Protein AF-A0A8J3R5C8-F1 (afdb_monomer_lite)

Sequence (162 aa):
MQYHFRDKSGLIQALYDLRLLPLNAERHRMLAELDHPGMADLAGAYVLPLARSVIASNGRSCYARFLDRYLGRGRDFESFDDRHGSGSREVVRQMSALMSGLNPEVREERLRMMQVLTIRTLADLEHRLETGQADPDAAELTVAALVEAVGVLLGAPTAVAV

Radius of gyration: 16.51 Å; chains: 1; bounding box: 37×36×61 Å

Structure (mmCIF, N/CA/C/O backbone):
data_AF-A0A8J3R5C8-F1
#
_entry.id   AF-A0A8J3R5C8-F1
#
loop_
_atom_site.group_PDB
_atom_site.id
_atom_site.type_symbol
_atom_site.label_atom_id
_atom_site.label_alt_id
_atom_site.label_comp_id
_atom_site.label_asym_id
_atom_site.label_entity_id
_atom_site.label_seq_id
_atom_site.pdbx_PDB_ins_code
_atom_site.Cartn_x
_atom_site.Cartn_y
_atom_site.Cartn_z
_atom_site.occupancy
_atom_site.B_iso_or_equiv
_atom_site.auth_seq_id
_atom_site.auth_comp_id
_atom_site.auth_asym_id
_atom_site.auth_atom_id
_atom_site.pdbx_PDB_model_num
ATOM 1 N N . MET A 1 1 ? 1.185 18.082 35.337 1.00 45.16 1 MET A N 1
ATOM 2 C CA . MET A 1 1 ? 0.609 17.597 34.062 1.00 45.16 1 MET A CA 1
ATOM 3 C C . MET A 1 1 ? 1.176 18.446 32.929 1.00 45.16 1 MET A C 1
ATOM 5 O O . MET A 1 1 ? 0.527 19.377 32.473 1.00 45.16 1 MET A O 1
ATOM 9 N N . GLN A 1 2 ? 2.440 18.224 32.568 1.00 43.62 2 GLN A N 1
ATOM 10 C CA . GLN A 1 2 ? 3.156 19.059 31.602 1.00 43.62 2 GLN A CA 1
ATOM 11 C C . GLN A 1 2 ? 3.124 18.363 30.236 1.00 43.62 2 GLN A C 1
ATOM 13 O O . GLN A 1 2 ? 3.621 17.253 30.093 1.00 43.62 2 GLN A O 1
ATOM 18 N N . TYR A 1 3 ? 2.451 19.021 29.291 1.00 47.62 3 TYR A N 1
ATOM 19 C CA . TYR A 1 3 ? 2.389 18.794 27.843 1.00 47.62 3 TYR A CA 1
ATOM 20 C C . TYR A 1 3 ? 3.545 17.946 27.265 1.00 47.62 3 TYR A C 1
ATOM 22 O O . TYR A 1 3 ? 4.661 18.439 27.125 1.00 47.62 3 TYR A O 1
ATOM 30 N N . HIS A 1 4 ? 3.269 16.704 26.846 1.00 52.53 4 HIS A N 1
ATOM 31 C CA . HIS A 1 4 ? 4.246 15.857 26.136 1.00 52.53 4 HIS A CA 1
ATOM 32 C C . HIS A 1 4 ? 4.434 16.223 24.650 1.00 52.53 4 HIS A C 1
ATOM 34 O O . HIS A 1 4 ? 5.303 15.665 23.989 1.00 52.53 4 HIS A O 1
ATOM 40 N N . PHE A 1 5 ? 3.673 17.185 24.122 1.00 53.84 5 PHE A N 1
ATOM 41 C CA . PHE A 1 5 ? 3.772 17.636 22.732 1.00 53.84 5 PHE A CA 1
ATOM 42 C C . PHE A 1 5 ? 3.976 19.149 22.728 1.00 53.84 5 PHE A C 1
ATOM 44 O O . PHE A 1 5 ? 3.026 19.915 22.868 1.00 53.84 5 PHE A O 1
ATOM 51 N N . ARG A 1 6 ? 5.237 19.587 22.666 1.00 51.84 6 ARG A N 1
ATOM 52 C CA . ARG A 1 6 ? 5.603 21.012 22.747 1.00 51.84 6 ARG A CA 1
ATOM 53 C C . ARG A 1 6 ? 5.165 21.810 21.503 1.00 51.84 6 ARG A C 1
ATOM 55 O O . ARG A 1 6 ? 5.083 23.029 21.590 1.00 51.84 6 ARG A O 1
ATOM 62 N N . ASP A 1 7 ? 4.830 21.133 20.397 1.00 66.62 7 ASP A N 1
ATOM 63 C CA . ASP A 1 7 ? 4.318 21.702 19.143 1.00 66.62 7 ASP A CA 1
ATOM 64 C C . ASP A 1 7 ? 3.641 20.633 18.238 1.00 66.62 7 ASP A C 1
ATOM 66 O O . ASP A 1 7 ? 3.660 19.431 18.522 1.00 66.62 7 ASP A O 1
ATOM 70 N N . LYS A 1 8 ? 3.009 21.074 17.134 1.00 69.75 8 LYS A N 1
ATOM 71 C CA . LYS A 1 8 ? 2.363 20.213 16.115 1.00 69.75 8 LYS A CA 1
ATOM 72 C C . LYS A 1 8 ? 3.342 19.204 15.496 1.00 69.75 8 LYS A C 1
ATOM 74 O O . LYS A 1 8 ? 2.925 18.106 15.132 1.00 69.75 8 LYS A O 1
ATOM 79 N N . SER A 1 9 ? 4.617 19.567 15.389 1.00 70.69 9 SER A N 1
ATOM 80 C CA . SER A 1 9 ? 5.664 18.730 14.804 1.00 70.69 9 SER A CA 1
ATOM 81 C C . SER A 1 9 ? 5.983 17.530 15.696 1.00 70.69 9 SER A C 1
ATOM 83 O O . SER A 1 9 ? 6.042 16.408 15.203 1.00 70.69 9 SER A O 1
ATOM 85 N N . GLY A 1 10 ? 6.068 17.721 17.016 1.00 69.44 10 GLY A N 1
ATOM 86 C CA . GLY A 1 10 ? 6.270 16.637 17.980 1.00 69.44 10 GLY A CA 1
ATOM 87 C C . GLY A 1 10 ? 5.117 15.628 18.015 1.00 69.44 10 GLY A C 1
ATOM 88 O O . GLY A 1 10 ? 5.350 14.432 18.175 1.00 69.44 10 GLY A O 1
ATOM 89 N N . LEU A 1 11 ? 3.875 16.080 17.805 1.00 75.44 11 LEU A N 1
ATOM 90 C CA . LEU A 1 11 ? 2.720 15.181 17.688 1.00 75.44 11 LEU A CA 1
ATOM 91 C C . LEU A 1 11 ? 2.764 14.352 16.396 1.00 75.44 11 LEU A C 1
ATOM 93 O O . LEU A 1 11 ? 2.486 13.155 16.425 1.00 75.44 11 LEU A O 1
ATOM 97 N N . ILE A 1 12 ? 3.118 14.977 15.269 1.00 76.06 12 ILE A N 1
ATOM 98 C CA . ILE A 1 12 ? 3.281 14.282 13.984 1.00 76.06 12 ILE A CA 1
ATOM 99 C C . ILE A 1 12 ? 4.403 13.242 14.089 1.00 76.06 12 ILE A C 1
ATOM 101 O O . ILE A 1 12 ? 4.219 12.104 13.663 1.00 76.06 12 ILE A O 1
ATOM 105 N N . GLN A 1 13 ? 5.519 13.598 14.727 1.00 72.38 13 GLN A N 1
ATOM 106 C CA . GLN A 1 13 ? 6.643 12.692 14.928 1.00 72.38 13 GLN A CA 1
ATOM 107 C C . GLN A 1 13 ? 6.259 11.476 15.780 1.00 72.38 13 GLN A C 1
ATOM 109 O O . GLN A 1 13 ? 6.493 10.343 15.369 1.00 72.38 13 GLN A O 1
ATOM 114 N N . ALA A 1 14 ? 5.585 11.690 16.914 1.00 79.56 14 ALA A N 1
ATOM 115 C CA . ALA A 1 14 ? 5.111 10.595 17.759 1.00 79.56 14 ALA A CA 1
ATOM 116 C C . ALA A 1 14 ? 4.087 9.698 17.039 1.00 79.56 14 ALA A C 1
ATOM 118 O O . ALA A 1 14 ? 4.060 8.484 17.242 1.00 79.56 14 ALA A O 1
ATOM 119 N N . LEU A 1 15 ? 3.250 10.277 16.170 1.00 80.00 15 LEU A N 1
ATOM 120 C CA . LEU A 1 15 ? 2.326 9.510 15.338 1.00 80.00 15 LEU A CA 1
ATOM 121 C C . LEU A 1 15 ? 3.077 8.650 14.310 1.00 80.00 15 LEU A C 1
ATOM 123 O O . LEU A 1 15 ? 2.684 7.507 14.072 1.00 80.00 15 LEU A O 1
ATOM 127 N N . TYR A 1 16 ? 4.161 9.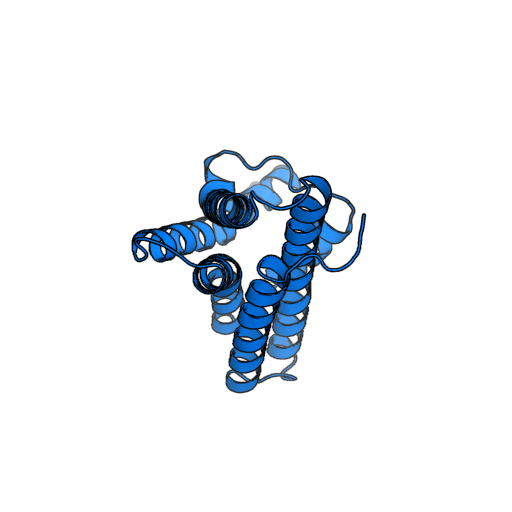167 13.726 1.00 76.50 16 TYR A N 1
ATOM 128 C CA . TYR A 1 16 ? 5.032 8.389 12.846 1.00 76.50 16 TYR A CA 1
ATOM 129 C C . TYR A 1 16 ? 5.753 7.269 13.592 1.00 76.50 16 TYR A C 1
ATOM 131 O O . TYR A 1 16 ? 5.772 6.150 13.090 1.00 76.50 16 TYR A O 1
ATOM 139 N N . ASP A 1 17 ? 6.269 7.508 14.796 1.00 78.25 17 ASP A N 1
ATOM 140 C CA . ASP A 1 17 ? 6.857 6.444 15.620 1.00 78.25 17 ASP A CA 1
ATOM 141 C C . ASP A 1 17 ? 5.842 5.325 15.884 1.00 78.25 17 ASP A C 1
ATOM 143 O O . ASP A 1 17 ? 6.116 4.147 15.653 1.00 78.25 17 ASP A O 1
ATOM 147 N N . LEU A 1 18 ? 4.631 5.701 16.303 1.00 83.12 18 LEU A N 1
ATOM 148 C CA . LEU A 1 18 ? 3.579 4.756 16.661 1.00 83.12 18 LEU A CA 1
ATOM 149 C C . LEU A 1 18 ? 3.068 3.940 15.465 1.00 83.12 18 LEU A C 1
ATOM 151 O O . LEU A 1 18 ? 2.693 2.780 15.628 1.00 83.12 18 LEU A O 1
ATOM 155 N N . ARG A 1 19 ? 2.976 4.551 14.279 1.00 84.75 19 ARG A N 1
ATOM 156 C CA . ARG A 1 19 ? 2.289 3.950 13.123 1.00 84.75 19 ARG A CA 1
ATOM 157 C C . ARG A 1 19 ? 3.226 3.533 12.002 1.00 84.75 19 ARG A C 1
ATOM 159 O O . ARG A 1 19 ? 3.013 2.486 11.409 1.00 84.75 19 ARG A O 1
ATOM 166 N N . LEU A 1 20 ? 4.257 4.312 11.705 1.00 82.62 20 LEU A N 1
ATOM 167 C CA . LEU A 1 20 ? 5.118 4.104 10.543 1.00 82.62 20 LEU A CA 1
ATOM 168 C C . LEU A 1 20 ? 6.203 3.049 10.808 1.00 82.62 20 LEU A C 1
ATOM 170 O O . LEU A 1 20 ? 6.502 2.260 9.912 1.00 82.62 20 LEU A O 1
ATOM 174 N N . LEU A 1 21 ? 6.741 2.973 12.034 1.00 85.06 21 LEU A N 1
ATOM 175 C CA . LEU A 1 21 ? 7.750 1.965 12.390 1.00 85.06 21 LEU A CA 1
ATOM 176 C C . LEU A 1 21 ? 7.222 0.523 12.265 1.00 85.06 21 LEU A C 1
ATOM 178 O O . LEU A 1 21 ? 7.877 -0.263 11.576 1.00 85.06 21 LEU A O 1
ATOM 182 N N . PRO A 1 22 ? 6.043 0.154 12.817 1.00 90.00 22 PRO A N 1
ATOM 183 C CA . PRO A 1 22 ? 5.506 -1.198 12.640 1.00 90.00 22 PRO A CA 1
ATOM 184 C C . PRO A 1 22 ? 5.235 -1.540 11.172 1.00 90.00 22 PRO A C 1
ATOM 186 O O . PRO A 1 22 ? 5.527 -2.646 10.726 1.00 90.00 22 PRO A O 1
ATOM 189 N N . LEU A 1 23 ? 4.727 -0.572 10.401 1.00 91.06 23 LEU A N 1
ATOM 190 C CA . LEU A 1 23 ? 4.467 -0.761 8.975 1.00 91.06 23 LEU A CA 1
ATOM 191 C C . LEU A 1 23 ? 5.758 -1.025 8.197 1.00 91.06 23 LEU A C 1
ATOM 193 O O . LEU A 1 23 ? 5.778 -1.885 7.325 1.00 91.06 23 LEU A O 1
ATOM 197 N N . ASN A 1 24 ? 6.839 -0.303 8.493 1.00 89.50 24 ASN A N 1
ATOM 198 C CA . ASN A 1 24 ? 8.118 -0.506 7.817 1.00 89.50 24 ASN A CA 1
ATOM 199 C C . ASN A 1 24 ? 8.801 -1.812 8.216 1.00 89.50 24 ASN A C 1
ATOM 201 O O . ASN A 1 24 ? 9.362 -2.469 7.344 1.00 89.50 24 ASN A O 1
ATOM 205 N N . ALA A 1 25 ? 8.722 -2.203 9.488 1.00 91.19 25 ALA A N 1
ATOM 206 C CA . ALA A 1 25 ? 9.232 -3.494 9.936 1.00 91.19 25 ALA A CA 1
ATOM 207 C C . ALA A 1 25 ? 8.542 -4.646 9.189 1.00 91.19 25 ALA A C 1
ATOM 209 O O . ALA A 1 25 ? 9.209 -5.555 8.699 1.00 91.19 25 ALA A O 1
ATOM 210 N N . GLU A 1 26 ? 7.220 -4.562 9.019 1.00 94.44 26 GLU A N 1
ATOM 211 C CA . GLU A 1 26 ? 6.461 -5.538 8.236 1.00 94.44 26 GLU A CA 1
ATOM 212 C C . GLU A 1 26 ? 6.872 -5.539 6.756 1.00 94.44 26 GLU A C 1
ATOM 214 O O . GLU A 1 26 ? 7.048 -6.607 6.174 1.00 94.44 26 GLU A O 1
ATOM 219 N N . ARG A 1 27 ? 7.104 -4.365 6.148 1.00 94.88 27 ARG A N 1
ATOM 220 C CA . ARG A 1 27 ? 7.629 -4.276 4.770 1.00 94.88 27 ARG A CA 1
ATOM 221 C C . ARG A 1 27 ? 8.969 -4.976 4.621 1.00 94.88 27 ARG A C 1
ATOM 223 O O . ARG A 1 27 ? 9.154 -5.741 3.681 1.00 94.88 27 ARG A O 1
ATOM 230 N N . HIS A 1 28 ? 9.900 -4.721 5.538 1.00 93.25 28 HIS A N 1
ATOM 231 C CA . HIS A 1 28 ? 11.209 -5.370 5.524 1.00 93.25 28 HIS A CA 1
ATOM 232 C C . HIS A 1 28 ? 11.098 -6.877 5.704 1.00 93.25 28 HIS A C 1
ATOM 234 O O . HIS A 1 28 ? 11.769 -7.605 4.982 1.00 93.25 28 HIS A O 1
ATOM 240 N N . ARG A 1 29 ? 10.224 -7.344 6.601 1.00 95.12 29 ARG A N 1
ATOM 241 C CA . ARG A 1 29 ? 9.962 -8.775 6.782 1.00 95.12 29 ARG A CA 1
ATOM 242 C C . ARG A 1 29 ? 9.454 -9.415 5.490 1.00 95.12 29 ARG A C 1
ATOM 244 O O . ARG A 1 29 ? 10.016 -10.410 5.057 1.00 95.12 29 ARG A O 1
ATOM 251 N N . MET A 1 30 ? 8.452 -8.810 4.850 1.00 95.94 30 MET A N 1
ATOM 252 C CA . MET A 1 30 ? 7.908 -9.303 3.581 1.00 95.94 30 MET A CA 1
ATOM 253 C C . MET A 1 30 ? 8.962 -9.332 2.469 1.00 95.94 30 MET A C 1
ATOM 255 O O . MET A 1 30 ? 9.018 -10.295 1.719 1.00 95.94 30 MET A O 1
ATOM 259 N N . LEU A 1 31 ? 9.813 -8.306 2.367 1.00 94.38 31 LEU A N 1
ATOM 260 C CA . LEU A 1 31 ? 10.893 -8.282 1.375 1.00 94.38 31 LEU A CA 1
ATOM 261 C C . LEU A 1 31 ? 11.984 -9.321 1.658 1.00 94.38 31 LEU A C 1
ATOM 263 O O . LEU A 1 31 ? 12.516 -9.898 0.721 1.00 94.38 31 LEU A O 1
ATOM 267 N N . ALA A 1 32 ? 12.319 -9.566 2.926 1.00 93.88 32 ALA A N 1
ATOM 268 C CA . ALA A 1 32 ? 13.329 -10.553 3.309 1.00 93.88 32 ALA A CA 1
ATOM 269 C C . ALA A 1 32 ? 12.896 -12.004 3.029 1.00 93.88 32 ALA A C 1
ATOM 271 O O . ALA A 1 32 ? 13.741 -12.890 2.963 1.00 93.88 32 ALA A O 1
ATOM 272 N N . GLU A 1 33 ? 11.593 -12.245 2.871 1.00 94.44 33 GLU A N 1
ATOM 273 C CA . GLU A 1 33 ? 11.021 -13.545 2.502 1.00 94.44 33 GLU A CA 1
ATOM 274 C C . GLU A 1 33 ? 11.055 -13.802 0.981 1.00 94.44 33 GLU A C 1
ATOM 276 O O . GLU A 1 33 ? 10.686 -14.889 0.537 1.00 94.44 33 GLU A O 1
ATOM 281 N N . LEU A 1 34 ? 11.494 -12.824 0.178 1.00 93.06 34 LEU A N 1
ATOM 282 C CA . LEU A 1 34 ? 11.468 -12.865 -1.284 1.00 93.06 34 LEU A CA 1
ATOM 283 C C . LEU A 1 34 ? 12.892 -12.800 -1.854 1.00 93.06 34 LEU A C 1
ATOM 285 O O . LEU A 1 34 ? 13.587 -11.803 -1.681 1.00 93.06 34 LEU A O 1
ATOM 289 N N . ASP A 1 35 ? 13.306 -13.823 -2.605 1.00 88.75 35 ASP A N 1
ATOM 290 C CA . ASP A 1 35 ? 14.632 -13.833 -3.247 1.00 88.75 35 ASP A CA 1
ATOM 291 C C . ASP A 1 35 ? 14.694 -12.903 -4.472 1.00 88.75 35 ASP A C 1
ATOM 293 O O . ASP A 1 35 ? 15.641 -12.138 -4.646 1.00 88.75 35 ASP A O 1
ATOM 297 N N . HIS A 1 36 ? 13.680 -12.974 -5.340 1.00 92.06 36 HIS A N 1
ATOM 298 C CA . HIS A 1 36 ? 13.589 -12.203 -6.586 1.00 92.06 36 HIS A CA 1
ATOM 299 C C . HIS A 1 36 ? 12.159 -11.666 -6.755 1.00 92.06 36 HIS A C 1
ATOM 301 O O . HIS A 1 36 ? 11.380 -12.237 -7.522 1.00 92.06 36 HIS A O 1
ATOM 307 N N . PRO A 1 37 ? 11.779 -10.610 -6.012 1.00 93.94 37 PRO A N 1
ATOM 308 C CA . PRO A 1 37 ? 10.404 -10.127 -5.996 1.00 93.94 37 PRO A CA 1
ATOM 309 C C . PRO A 1 37 ? 9.985 -9.557 -7.355 1.00 93.94 37 PRO A C 1
ATOM 311 O O . PRO A 1 37 ? 10.665 -8.706 -7.936 1.00 93.94 37 PRO A O 1
ATOM 314 N N . GLY A 1 38 ? 8.833 -10.006 -7.848 1.00 95.69 38 GLY A N 1
ATOM 315 C CA . GLY A 1 38 ? 8.164 -9.419 -9.001 1.00 95.69 38 GLY A CA 1
ATOM 316 C C . GLY A 1 38 ? 7.350 -8.179 -8.625 1.00 95.69 38 GLY A C 1
ATOM 317 O O . GLY A 1 38 ? 7.200 -7.818 -7.457 1.00 95.69 38 GLY A O 1
ATOM 318 N N . MET A 1 39 ? 6.754 -7.527 -9.628 1.00 95.50 39 MET A N 1
ATOM 319 C CA . MET A 1 39 ? 5.948 -6.319 -9.400 1.00 95.50 39 MET A CA 1
ATOM 320 C C . MET A 1 39 ? 4.739 -6.575 -8.485 1.00 95.50 39 MET A C 1
ATOM 322 O O . MET A 1 39 ? 4.397 -5.723 -7.668 1.00 95.50 39 MET A O 1
ATOM 326 N N . ALA A 1 40 ? 4.115 -7.753 -8.593 1.00 95.00 40 ALA A N 1
ATOM 327 C CA . ALA A 1 40 ? 2.995 -8.147 -7.740 1.00 95.00 40 ALA A CA 1
ATOM 328 C C . ALA A 1 40 ? 3.416 -8.298 -6.267 1.00 95.00 40 ALA A C 1
ATOM 330 O O . ALA A 1 40 ? 2.715 -7.815 -5.377 1.00 95.00 40 ALA A O 1
ATOM 331 N N . ASP A 1 41 ? 4.586 -8.888 -6.009 1.00 96.88 41 ASP A N 1
ATOM 332 C CA . ASP A 1 41 ? 5.102 -9.062 -4.649 1.00 96.88 41 ASP A CA 1
ATOM 333 C C . ASP A 1 41 ? 5.421 -7.709 -4.006 1.00 96.88 41 ASP A C 1
ATOM 335 O O . ASP A 1 41 ? 5.042 -7.440 -2.864 1.00 96.88 41 ASP A O 1
ATOM 339 N N . LEU A 1 42 ? 6.051 -6.812 -4.772 1.00 97.38 42 LEU A N 1
ATOM 340 C CA . LEU A 1 42 ? 6.345 -5.452 -4.323 1.00 97.38 42 LEU A CA 1
ATOM 341 C C . LEU A 1 42 ? 5.064 -4.646 -4.078 1.00 97.38 42 LEU A C 1
ATOM 343 O O . LEU A 1 42 ? 4.978 -3.931 -3.078 1.00 97.38 42 LEU A O 1
ATOM 347 N N . ALA A 1 43 ? 4.052 -4.775 -4.942 1.00 97.38 43 ALA A N 1
ATOM 348 C CA . ALA A 1 43 ? 2.741 -4.162 -4.732 1.00 97.38 43 ALA A CA 1
ATOM 349 C C . ALA A 1 43 ? 2.108 -4.646 -3.417 1.00 97.38 43 ALA A C 1
ATOM 351 O O . ALA A 1 43 ? 1.648 -3.832 -2.610 1.00 97.38 43 ALA A O 1
ATOM 352 N N . GLY A 1 44 ? 2.174 -5.954 -3.152 1.00 97.56 44 GLY A N 1
ATOM 353 C CA . GLY A 1 44 ? 1.761 -6.547 -1.884 1.00 97.56 44 GLY A CA 1
ATOM 354 C C . GLY A 1 44 ? 2.516 -5.951 -0.695 1.00 97.56 44 GLY A C 1
ATOM 355 O O . GLY A 1 44 ? 1.891 -5.468 0.250 1.00 97.56 44 GLY A O 1
ATOM 356 N N . ALA A 1 45 ? 3.850 -5.904 -0.758 1.00 97.12 45 ALA A N 1
ATOM 357 C CA . ALA A 1 45 ? 4.689 -5.312 0.285 1.00 97.12 45 ALA A CA 1
ATOM 358 C C . ALA A 1 45 ? 4.376 -3.823 0.519 1.00 97.12 45 ALA A C 1
ATOM 360 O O . ALA A 1 45 ? 4.439 -3.338 1.647 1.00 97.12 45 ALA A O 1
ATOM 361 N N . TYR A 1 46 ? 3.986 -3.074 -0.511 1.00 95.81 46 TYR A N 1
ATOM 362 C CA . TYR A 1 46 ? 3.628 -1.666 -0.357 1.00 95.81 46 TYR A CA 1
ATOM 363 C C . TYR A 1 46 ? 2.274 -1.472 0.349 1.00 95.81 46 TYR A C 1
ATOM 365 O O . TYR A 1 46 ? 2.183 -0.687 1.305 1.00 95.81 46 TYR A O 1
ATOM 373 N N . VAL A 1 47 ? 1.248 -2.201 -0.108 1.00 97.31 47 VAL A N 1
ATOM 374 C CA . VAL A 1 47 ? -0.169 -2.011 0.252 1.00 97.31 47 VAL A CA 1
ATOM 375 C C . VAL A 1 47 ? -0.556 -2.751 1.536 1.00 97.31 47 VAL A C 1
ATOM 377 O O . VAL A 1 47 ? -1.168 -2.155 2.430 1.00 97.31 47 VAL A O 1
ATOM 380 N N . LEU A 1 48 ? -0.198 -4.035 1.653 1.00 97.94 48 LEU A N 1
ATOM 381 C CA . LEU A 1 48 ? -0.725 -4.933 2.688 1.00 97.94 48 LEU A CA 1
ATOM 382 C C . LEU A 1 48 ? -0.464 -4.466 4.126 1.00 97.94 48 LEU A C 1
ATOM 384 O O . LEU A 1 48 ? -1.388 -4.570 4.931 1.00 97.94 48 LEU A O 1
ATOM 388 N N . PRO A 1 49 ? 0.709 -3.912 4.494 1.00 96.62 49 PRO A N 1
ATOM 389 C CA . PRO A 1 49 ? 0.939 -3.475 5.871 1.00 96.62 49 PRO A CA 1
ATOM 390 C C . PRO A 1 49 ? -0.075 -2.423 6.341 1.00 96.62 49 PRO A C 1
ATOM 392 O O . PRO A 1 49 ? -0.633 -2.536 7.433 1.00 96.62 49 PRO A O 1
ATOM 395 N N . LEU A 1 50 ? -0.354 -1.410 5.509 1.00 95.69 50 LEU A N 1
ATOM 396 C CA . LEU A 1 50 ? -1.310 -0.357 5.863 1.00 95.69 50 LEU A CA 1
ATOM 397 C C . LEU A 1 50 ? -2.746 -0.889 5.824 1.00 95.69 50 LEU A C 1
ATOM 399 O O . LEU A 1 50 ? -3.521 -0.610 6.735 1.00 95.69 50 LEU A O 1
ATOM 403 N N . ALA A 1 51 ? -3.077 -1.699 4.818 1.00 97.56 51 ALA A N 1
ATOM 404 C CA . ALA A 1 51 ? -4.381 -2.340 4.693 1.00 97.56 51 ALA A CA 1
ATOM 405 C C . ALA A 1 51 ? -4.730 -3.211 5.912 1.00 97.56 51 ALA A C 1
ATOM 407 O O . ALA A 1 51 ? -5.786 -3.035 6.520 1.00 97.56 51 ALA A O 1
ATOM 408 N N . ARG A 1 52 ? -3.804 -4.079 6.340 1.00 96.94 52 ARG A N 1
ATOM 409 C CA . ARG A 1 52 ? -3.947 -4.908 7.547 1.00 96.94 52 ARG A CA 1
ATOM 410 C C . ARG A 1 52 ? -4.152 -4.054 8.791 1.00 96.94 52 ARG A C 1
ATOM 412 O O . ARG A 1 52 ? -4.971 -4.399 9.635 1.00 96.94 52 ARG A O 1
ATOM 419 N N . SER A 1 53 ? -3.454 -2.921 8.902 1.00 95.50 53 SER A N 1
ATOM 420 C CA . SER A 1 53 ? -3.649 -1.989 10.018 1.00 95.50 53 SER A CA 1
ATOM 421 C C . SER A 1 53 ? -5.054 -1.369 10.025 1.00 95.50 53 SER A C 1
ATOM 423 O O . SER A 1 53 ? -5.675 -1.286 11.088 1.00 95.50 53 SER A O 1
ATOM 425 N N . VAL A 1 54 ? -5.576 -0.985 8.856 1.00 96.38 54 VAL A N 1
ATOM 426 C CA . VAL A 1 54 ? -6.945 -0.465 8.698 1.00 96.38 54 VAL A CA 1
ATOM 427 C C . VAL A 1 54 ? -7.976 -1.521 9.109 1.00 96.38 54 VAL A C 1
ATOM 429 O O . VAL A 1 54 ? -8.817 -1.237 9.968 1.00 96.38 54 VAL A O 1
ATOM 432 N N . ILE A 1 55 ? -7.859 -2.742 8.579 1.00 96.75 55 ILE A N 1
ATOM 433 C CA . ILE A 1 55 ? -8.776 -3.861 8.854 1.00 96.75 55 ILE A CA 1
ATOM 434 C C . ILE A 1 55 ? -8.721 -4.275 10.328 1.00 96.75 55 ILE A C 1
ATOM 436 O O . ILE A 1 55 ? -9.760 -4.335 10.981 1.00 96.75 55 ILE A O 1
ATOM 440 N N . ALA A 1 56 ? -7.526 -4.466 10.897 1.00 95.50 56 ALA A N 1
ATOM 441 C CA . ALA A 1 56 ? -7.358 -4.865 12.298 1.00 95.50 56 ALA A CA 1
ATOM 442 C C . ALA A 1 56 ? -7.940 -3.841 13.286 1.00 95.50 56 ALA A C 1
ATOM 444 O O . ALA A 1 56 ? -8.335 -4.191 14.396 1.00 95.50 56 ALA A O 1
ATOM 445 N N . SER A 1 57 ? -8.006 -2.567 12.889 1.00 94.88 57 SER A N 1
ATOM 446 C CA . SER A 1 57 ? -8.633 -1.510 13.687 1.00 94.88 57 SER A CA 1
ATOM 447 C C . SER A 1 57 ? -10.140 -1.359 13.453 1.00 94.88 57 SER A C 1
ATOM 449 O O . SER A 1 57 ? -10.761 -0.509 14.093 1.00 94.88 57 SER A O 1
ATOM 451 N N . ASN A 1 58 ? -10.724 -2.125 12.526 1.00 94.94 58 ASN A N 1
ATOM 452 C CA . ASN A 1 58 ? -12.082 -1.934 12.017 1.00 94.94 58 ASN A CA 1
ATOM 453 C C . ASN A 1 58 ? -12.357 -0.461 11.652 1.00 94.94 58 ASN A C 1
ATOM 455 O O . ASN A 1 58 ? -13.344 0.135 12.087 1.00 94.94 58 ASN A O 1
ATOM 459 N N . GLY A 1 59 ? -11.406 0.165 10.951 1.00 91.88 59 GLY A N 1
ATOM 460 C CA . GLY A 1 59 ? -11.477 1.569 10.543 1.00 91.88 59 GLY A CA 1
ATOM 461 C C . GLY A 1 59 ? -11.167 2.612 11.632 1.00 91.88 59 GLY A C 1
ATOM 462 O O . GLY A 1 59 ? -11.061 3.801 11.342 1.00 91.88 59 GLY A O 1
ATOM 463 N N . ARG A 1 60 ? -10.980 2.210 12.897 1.00 91.31 60 ARG A N 1
ATOM 464 C CA . ARG A 1 60 ? -10.867 3.144 14.038 1.00 91.31 60 ARG A CA 1
ATOM 465 C C . ARG A 1 60 ? -9.495 3.803 14.192 1.00 91.31 60 ARG A C 1
ATOM 467 O O . ARG A 1 60 ? -9.325 4.654 15.064 1.00 91.31 60 ARG A O 1
ATOM 474 N N . SER A 1 61 ? -8.493 3.401 13.406 1.00 88.94 61 SER A N 1
ATOM 475 C CA . SER A 1 61 ? -7.142 3.972 13.502 1.00 88.94 61 SER A CA 1
ATOM 476 C C . SER A 1 61 ? -7.065 5.418 13.000 1.00 88.94 61 SER A C 1
ATOM 478 O O . SER A 1 61 ? -6.223 6.183 13.479 1.00 88.94 61 SER A O 1
ATOM 480 N N . CYS A 1 62 ? -7.938 5.777 12.049 1.00 90.31 62 CYS A N 1
ATOM 481 C CA . CYS A 1 62 ? -7.956 7.038 11.303 1.00 90.31 62 CYS A CA 1
ATOM 482 C C . CYS A 1 62 ? -6.627 7.392 10.604 1.00 90.31 62 CYS A C 1
ATOM 484 O O . CYS A 1 62 ? -6.422 8.547 10.214 1.00 90.31 62 CYS A O 1
ATOM 486 N N . TYR A 1 63 ? -5.697 6.442 10.479 1.00 91.38 63 TYR A N 1
ATOM 487 C CA . TYR A 1 63 ? -4.339 6.712 10.025 1.00 91.38 63 TYR A CA 1
ATOM 488 C C . TYR A 1 63 ? -4.262 6.869 8.507 1.00 91.38 63 TYR A C 1
ATOM 490 O O . TYR A 1 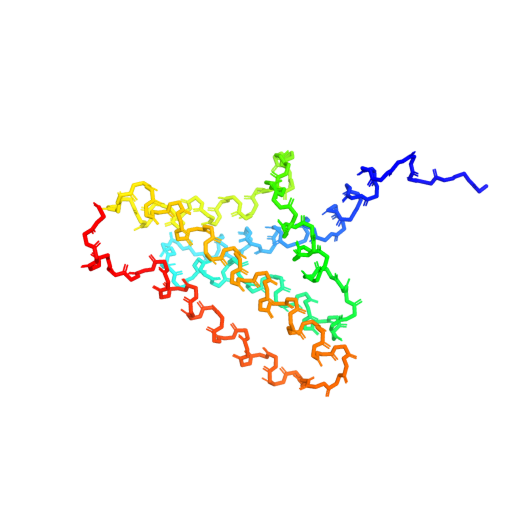63 ? -3.607 7.794 8.031 1.00 91.38 63 TYR A O 1
ATOM 498 N N . ALA A 1 64 ? -4.974 6.042 7.737 1.00 93.06 64 ALA A N 1
ATOM 499 C CA . ALA A 1 64 ? -5.013 6.185 6.282 1.00 93.06 64 ALA A CA 1
ATOM 500 C C . ALA A 1 64 ? -5.678 7.514 5.883 1.00 93.06 64 ALA A C 1
ATOM 502 O O . ALA A 1 64 ? -5.151 8.256 5.053 1.00 93.06 64 ALA A O 1
ATOM 503 N N . ARG A 1 65 ? -6.768 7.890 6.563 1.00 93.62 65 ARG A N 1
ATOM 504 C CA . ARG A 1 65 ? -7.429 9.197 6.400 1.00 93.62 65 ARG A CA 1
ATOM 505 C C . ARG A 1 65 ? -6.550 10.367 6.834 1.00 93.62 65 ARG A C 1
ATOM 507 O O . ARG A 1 65 ? -6.617 11.444 6.238 1.00 93.62 65 ARG A O 1
ATOM 514 N N . PHE A 1 66 ? -5.737 10.188 7.875 1.00 90.38 66 PHE A N 1
ATOM 515 C CA . PHE A 1 66 ? -4.736 11.178 8.260 1.00 90.38 66 PHE A CA 1
ATOM 516 C C . PHE A 1 66 ? -3.702 11.372 7.144 1.00 90.38 66 PHE A C 1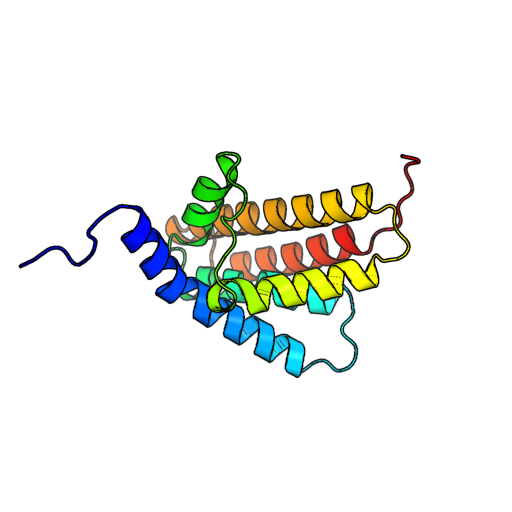
ATOM 518 O O . PHE A 1 66 ? -3.461 12.516 6.760 1.00 90.38 66 PHE A O 1
ATOM 525 N N . LEU A 1 67 ? -3.147 10.284 6.594 1.00 87.81 67 LEU A N 1
ATOM 526 C CA . LEU A 1 67 ? -2.186 10.333 5.487 1.00 87.81 67 LEU A CA 1
ATOM 527 C C . LEU A 1 67 ? -2.776 11.029 4.255 1.00 87.81 67 LEU A C 1
ATOM 529 O O . LEU A 1 67 ? -2.137 11.929 3.715 1.00 87.81 67 LEU A O 1
ATOM 533 N N . ASP A 1 68 ? -4.006 10.692 3.861 1.00 90.50 68 ASP A N 1
ATOM 534 C CA . ASP A 1 68 ? -4.694 11.321 2.725 1.00 90.50 68 ASP A CA 1
ATOM 535 C C . ASP A 1 68 ? -4.833 12.843 2.906 1.00 90.50 68 ASP A C 1
ATOM 537 O O . ASP A 1 68 ? -4.437 13.636 2.048 1.00 90.50 68 ASP A O 1
ATOM 541 N N . ARG A 1 69 ? -5.293 13.284 4.083 1.00 86.50 69 ARG A N 1
ATOM 542 C CA . ARG A 1 69 ? -5.419 14.717 4.405 1.00 86.50 69 ARG A CA 1
ATOM 543 C C . ARG A 1 69 ? -4.072 15.422 4.525 1.00 86.50 69 ARG A C 1
ATOM 545 O O . ARG A 1 69 ? -4.000 16.635 4.305 1.00 86.50 69 ARG A O 1
ATOM 552 N N . TYR A 1 70 ? -3.037 14.718 4.967 1.00 80.06 70 TYR A N 1
ATOM 553 C CA . TYR A 1 70 ? -1.707 15.285 5.146 1.00 80.06 70 TYR A CA 1
ATOM 554 C C . TYR A 1 70 ? -1.004 15.481 3.796 1.00 80.06 70 TYR A C 1
ATOM 556 O O . TYR A 1 70 ? -0.497 16.572 3.538 1.00 80.06 70 TYR A O 1
ATOM 564 N N . LEU A 1 71 ? -1.065 14.482 2.911 1.00 70.62 71 LEU A N 1
ATOM 565 C CA . LEU A 1 71 ? -0.438 14.504 1.584 1.00 70.62 71 LEU A CA 1
ATOM 566 C C . LEU A 1 71 ? -1.223 15.319 0.555 1.00 70.62 71 LEU A C 1
ATOM 568 O O . LEU A 1 71 ? -0.629 16.008 -0.271 1.00 70.62 71 LEU A O 1
ATOM 572 N N . GLY A 1 72 ? -2.558 15.339 0.641 1.00 60.59 72 GLY A N 1
ATOM 573 C CA . GLY A 1 72 ? -3.419 16.115 -0.258 1.00 60.59 72 GLY A CA 1
ATOM 574 C C . GLY A 1 72 ? -3.198 17.636 -0.224 1.00 60.59 72 GLY A C 1
ATOM 575 O O . GLY A 1 72 ? -3.769 18.351 -1.041 1.00 60.59 72 GLY A O 1
ATOM 576 N N . ARG A 1 73 ? -2.364 18.151 0.690 1.00 58.34 73 ARG A N 1
ATOM 577 C CA . ARG A 1 73 ? -2.006 19.577 0.796 1.00 58.34 73 ARG A CA 1
ATOM 578 C C . ARG A 1 73 ? -0.759 19.974 -0.008 1.00 58.34 73 ARG A C 1
ATOM 580 O O . ARG A 1 73 ? -0.176 21.012 0.288 1.00 58.34 73 ARG A O 1
ATOM 587 N N . GLY A 1 74 ? -0.338 19.163 -0.984 1.00 48.25 74 GLY A N 1
ATOM 588 C CA . GLY A 1 74 ? 0.879 19.424 -1.770 1.00 48.25 74 GLY A CA 1
ATOM 589 C C . GLY A 1 74 ? 2.150 19.352 -0.922 1.00 48.25 74 GLY A C 1
ATOM 590 O O . GLY A 1 74 ? 3.152 19.986 -1.231 1.00 48.25 74 GLY A O 1
ATOM 591 N N . ARG A 1 75 ? 2.075 18.633 0.200 1.00 52.34 75 ARG A N 1
ATOM 592 C CA . ARG A 1 75 ? 3.220 18.360 1.055 1.00 52.34 75 ARG A CA 1
ATOM 593 C C . ARG A 1 75 ? 3.882 17.129 0.465 1.00 52.34 75 ARG A C 1
ATOM 595 O O . ARG A 1 75 ? 3.311 16.042 0.565 1.00 52.34 75 ARG A O 1
ATOM 602 N N . ASP A 1 76 ? 5.073 17.294 -0.100 1.00 53.00 76 ASP A N 1
ATOM 603 C CA . ASP A 1 76 ? 5.996 16.170 -0.180 1.00 53.00 76 ASP A CA 1
ATOM 604 C C . ASP A 1 76 ? 6.102 15.586 1.228 1.00 53.00 76 ASP A C 1
ATOM 606 O O . ASP A 1 76 ? 6.044 16.328 2.221 1.00 53.00 76 ASP A O 1
ATOM 610 N N . PHE A 1 77 ? 6.183 14.260 1.340 1.00 54.12 77 PHE A N 1
ATOM 611 C CA . PHE A 1 77 ? 6.590 13.671 2.606 1.00 54.12 77 PHE A CA 1
ATOM 612 C C . PHE A 1 77 ? 7.894 14.370 2.998 1.00 54.12 77 PHE A C 1
ATOM 614 O O . PHE A 1 77 ? 8.914 14.157 2.346 1.00 54.12 77 PHE A O 1
ATOM 621 N N . GLU A 1 78 ? 7.839 15.259 4.002 1.00 50.38 78 GLU A N 1
ATOM 622 C CA . GLU A 1 78 ? 9.031 15.855 4.605 1.00 50.38 78 GLU A CA 1
ATOM 623 C C . GLU A 1 78 ? 10.024 14.714 4.788 1.00 50.38 78 GLU A C 1
ATOM 625 O O . GLU A 1 78 ? 9.617 13.655 5.273 1.00 50.38 78 GLU A O 1
ATOM 630 N N . SER A 1 79 ? 11.263 14.896 4.309 1.00 48.00 79 SER A N 1
ATOM 631 C CA . SER A 1 79 ? 12.274 13.840 4.272 1.00 48.00 79 SER A CA 1
ATOM 632 C C . SER A 1 79 ? 12.316 13.145 5.624 1.00 48.00 79 SER A C 1
ATOM 634 O O . SER A 1 79 ? 12.858 13.676 6.591 1.00 48.00 79 SER A O 1
ATOM 636 N N . PHE A 1 80 ? 11.693 11.971 5.691 1.00 54.94 80 PHE A N 1
ATOM 637 C CA . PHE A 1 80 ? 11.709 11.150 6.881 1.00 54.94 80 PHE A CA 1
ATOM 638 C C . PHE A 1 80 ? 13.167 10.878 7.229 1.00 54.94 80 PHE A C 1
ATOM 640 O O . PHE A 1 80 ? 13.938 10.501 6.334 1.00 54.94 80 PHE A O 1
ATOM 647 N N . ASP A 1 81 ? 13.525 11.009 8.510 1.00 55.44 81 ASP A N 1
ATOM 648 C CA . ASP A 1 81 ? 14.781 10.446 9.015 1.00 55.44 81 ASP A CA 1
ATOM 649 C C . ASP A 1 81 ? 14.885 8.984 8.533 1.00 55.44 81 ASP A C 1
ATOM 651 O O . ASP A 1 81 ? 13.872 8.314 8.276 1.00 55.44 81 ASP A O 1
ATOM 655 N N . ASP A 1 82 ? 16.101 8.481 8.344 1.00 59.16 82 ASP A N 1
ATOM 656 C CA . ASP A 1 82 ? 16.381 7.181 7.723 1.00 59.16 82 ASP A CA 1
ATOM 657 C C . ASP A 1 82 ? 15.551 6.048 8.346 1.00 59.16 82 ASP A C 1
ATOM 659 O O . ASP A 1 82 ? 15.051 5.167 7.641 1.00 59.16 82 ASP A O 1
ATOM 663 N N . ARG A 1 83 ? 15.273 6.169 9.648 1.00 60.47 83 ARG A N 1
ATOM 664 C CA . ARG A 1 83 ? 14.457 5.263 10.467 1.00 60.47 83 ARG A CA 1
ATOM 665 C C . ARG A 1 83 ? 12.981 5.173 10.058 1.00 60.47 83 ARG A C 1
ATOM 667 O O . ARG A 1 83 ? 12.407 4.087 10.097 1.00 60.47 83 ARG A O 1
ATOM 674 N N . HIS A 1 84 ? 12.358 6.278 9.653 1.00 60.31 84 HIS A N 1
ATOM 675 C CA . HIS A 1 84 ? 10.905 6.374 9.437 1.00 60.31 84 HIS A CA 1
ATOM 676 C C . HIS A 1 84 ? 10.473 6.070 8.005 1.00 60.31 84 HIS A C 1
ATOM 678 O O . HIS A 1 84 ? 9.325 5.711 7.780 1.00 60.31 84 HIS A O 1
ATOM 684 N N . GLY A 1 85 ? 11.373 6.164 7.029 1.00 60.53 85 GLY A N 1
ATOM 685 C CA . GLY A 1 85 ? 11.053 5.885 5.625 1.00 60.53 85 GLY A CA 1
ATOM 686 C C . GLY A 1 85 ? 11.691 4.617 5.057 1.00 60.53 85 GLY A C 1
ATOM 687 O O . GLY A 1 85 ? 11.516 4.354 3.876 1.00 60.53 85 GLY A O 1
ATOM 688 N N . SER A 1 86 ? 12.479 3.859 5.824 1.00 75.81 86 SER A N 1
ATOM 689 C CA . SER A 1 86 ? 13.339 2.791 5.279 1.00 75.81 86 SER A CA 1
ATOM 690 C C . SER A 1 86 ? 12.575 1.684 4.541 1.00 75.81 86 SER A C 1
ATOM 692 O O . SER A 1 86 ? 12.977 1.302 3.447 1.00 75.81 86 SER A O 1
ATOM 694 N N . GLY A 1 87 ? 11.462 1.193 5.095 1.00 80.69 87 GLY A N 1
ATOM 695 C CA . GLY A 1 87 ? 10.670 0.113 4.491 1.00 80.69 87 GLY A CA 1
ATOM 696 C C . GLY A 1 87 ? 9.967 0.527 3.201 1.00 80.69 87 GLY A C 1
ATOM 697 O O . GLY A 1 87 ? 10.107 -0.126 2.171 1.00 80.69 87 GLY A O 1
ATOM 698 N N . SER A 1 88 ? 9.229 1.637 3.232 1.00 84.25 88 SER A N 1
ATOM 699 C CA . SER A 1 88 ? 8.542 2.151 2.041 1.00 84.25 88 SER A CA 1
ATOM 700 C C . SER A 1 88 ? 9.517 2.612 0.953 1.00 84.25 88 SER A C 1
ATOM 702 O O . SER A 1 88 ? 9.276 2.318 -0.216 1.00 84.25 88 SER A O 1
ATOM 704 N N . ARG A 1 89 ? 10.629 3.277 1.313 1.00 86.56 89 ARG A N 1
ATOM 705 C CA . ARG A 1 89 ? 11.678 3.671 0.355 1.00 86.56 89 ARG A CA 1
ATOM 706 C C . ARG A 1 89 ? 12.307 2.460 -0.318 1.00 86.56 89 ARG A C 1
ATOM 708 O O . ARG A 1 89 ? 12.519 2.506 -1.522 1.00 86.56 89 ARG A O 1
ATOM 715 N N . GLU A 1 90 ? 12.568 1.388 0.425 1.00 91.00 90 GLU A N 1
ATOM 716 C CA . GLU A 1 90 ? 13.165 0.180 -0.142 1.00 91.00 90 GLU A CA 1
ATOM 717 C C . GLU A 1 90 ? 12.229 -0.507 -1.145 1.00 91.00 90 GLU A C 1
ATOM 719 O O . GLU A 1 90 ? 12.647 -0.801 -2.264 1.00 91.00 90 GLU A O 1
ATOM 724 N N . VAL A 1 91 ? 10.943 -0.664 -0.807 1.00 93.50 91 VAL A N 1
ATOM 725 C CA . VAL A 1 91 ? 9.942 -1.200 -1.749 1.00 93.50 91 VAL A CA 1
ATOM 726 C C . VAL A 1 91 ? 9.871 -0.335 -3.017 1.00 93.50 91 VAL A C 1
ATOM 728 O O . VAL A 1 91 ? 9.960 -0.853 -4.129 1.00 93.50 91 VAL A O 1
ATOM 731 N N . VAL A 1 92 ? 9.785 0.993 -2.865 1.00 92.56 92 VAL A N 1
ATOM 732 C CA . VAL A 1 92 ? 9.739 1.944 -3.993 1.00 92.56 92 VAL A CA 1
ATOM 733 C C . VAL A 1 92 ? 11.012 1.884 -4.841 1.00 92.56 92 VAL A C 1
ATOM 735 O O . VAL A 1 92 ? 10.942 1.945 -6.070 1.00 92.56 92 VAL A O 1
ATOM 738 N N . ARG A 1 93 ? 12.184 1.730 -4.216 1.00 93.56 93 ARG A N 1
ATOM 739 C CA . ARG A 1 93 ? 13.469 1.585 -4.909 1.00 93.56 93 ARG A CA 1
ATOM 740 C C . ARG A 1 93 ? 13.483 0.330 -5.782 1.00 93.56 93 ARG A C 1
ATOM 742 O O . ARG A 1 93 ? 13.902 0.409 -6.936 1.00 93.56 93 ARG A O 1
ATOM 749 N N . GLN A 1 94 ? 13.004 -0.801 -5.266 1.00 95.38 94 GLN A N 1
ATOM 750 C CA . GLN A 1 94 ? 12.918 -2.045 -6.037 1.00 95.38 94 GLN A CA 1
ATOM 751 C C . GLN A 1 94 ? 11.889 -1.949 -7.174 1.00 95.38 94 GLN A C 1
ATOM 753 O O . GLN A 1 94 ? 12.190 -2.343 -8.299 1.00 95.38 94 GLN A O 1
ATOM 758 N N . MET A 1 95 ? 10.729 -1.323 -6.937 1.00 96.06 95 MET A N 1
ATOM 759 C CA . MET A 1 95 ? 9.740 -1.048 -7.993 1.00 96.06 95 MET A CA 1
ATOM 760 C C . MET A 1 95 ? 10.340 -0.190 -9.114 1.00 96.06 95 MET A C 1
ATOM 762 O O . MET A 1 95 ? 10.174 -0.486 -10.296 1.00 96.06 95 MET A O 1
ATOM 766 N N . SER A 1 96 ? 11.078 0.859 -8.742 1.00 94.38 96 SER A N 1
ATOM 767 C CA . SER A 1 96 ? 11.781 1.738 -9.679 1.00 94.38 96 SER A CA 1
ATOM 768 C C . SER A 1 96 ? 12.817 0.976 -10.517 1.00 94.38 96 SER A C 1
ATOM 770 O O . SER A 1 96 ? 12.916 1.200 -11.724 1.00 94.38 96 SER A O 1
ATOM 772 N N . ALA A 1 97 ? 13.536 0.025 -9.911 1.00 94.75 97 ALA A N 1
ATOM 773 C CA . ALA A 1 97 ? 14.509 -0.819 -10.605 1.00 94.75 97 ALA A CA 1
ATOM 774 C C . ALA A 1 97 ? 13.853 -1.746 -11.647 1.00 94.75 97 ALA A C 1
ATOM 776 O O . ALA A 1 97 ? 14.357 -1.852 -12.769 1.00 94.75 97 ALA A O 1
ATOM 777 N N . LEU A 1 98 ? 12.701 -2.347 -11.325 1.00 95.19 98 LEU A N 1
ATOM 778 C CA . LEU A 1 98 ? 11.917 -3.145 -12.281 1.00 95.19 98 LEU A CA 1
ATOM 779 C C . LEU A 1 98 ? 11.374 -2.310 -13.456 1.00 95.19 98 LEU A C 1
ATOM 781 O O . LEU A 1 98 ? 11.143 -2.839 -14.538 1.00 95.19 98 LEU A O 1
ATOM 785 N N . MET A 1 99 ? 11.218 -0.998 -13.267 1.00 94.38 99 MET A N 1
ATOM 786 C CA . MET A 1 99 ? 10.812 -0.034 -14.297 1.00 94.38 99 MET A CA 1
ATOM 787 C C . MET A 1 99 ? 12.001 0.708 -14.937 1.00 94.38 99 MET A C 1
ATOM 789 O O . MET A 1 99 ? 11.824 1.769 -15.538 1.00 94.38 99 MET A O 1
ATOM 793 N N . SER A 1 100 ? 13.229 0.200 -14.807 1.00 93.00 100 SER A N 1
ATOM 794 C CA . SER A 1 100 ? 14.442 0.879 -15.297 1.00 93.00 100 SER A CA 1
ATOM 795 C C . SER A 1 100 ? 14.467 1.112 -16.813 1.00 93.00 100 SER A C 1
ATOM 797 O O . SER A 1 100 ? 15.125 2.047 -17.259 1.00 93.00 100 SER A O 1
ATOM 799 N N . GLY A 1 101 ? 13.716 0.323 -17.589 1.00 90.38 101 GLY A N 1
ATOM 800 C CA . GLY A 1 101 ? 13.554 0.504 -19.035 1.00 90.38 101 GLY A CA 1
ATOM 801 C C . GLY A 1 101 ? 12.585 1.620 -19.454 1.00 90.38 101 GLY A C 1
ATOM 802 O O . GLY A 1 101 ? 12.483 1.904 -20.644 1.00 90.38 101 GLY A O 1
ATOM 803 N N . LEU A 1 102 ? 11.857 2.240 -18.518 1.00 89.81 102 LEU A N 1
ATOM 804 C CA . LEU A 1 102 ? 10.927 3.336 -18.810 1.00 89.81 102 LEU A CA 1
ATOM 805 C C . LEU A 1 102 ? 11.624 4.703 -18.776 1.00 89.81 102 LEU A C 1
ATOM 807 O O . LEU A 1 102 ? 12.632 4.887 -18.089 1.00 89.81 102 LEU A O 1
ATOM 811 N N . ASN A 1 103 ? 11.028 5.691 -19.455 1.00 90.50 103 ASN A N 1
ATOM 812 C CA . ASN A 1 103 ? 11.392 7.098 -19.279 1.00 90.50 103 ASN A CA 1
ATOM 813 C C . ASN A 1 103 ? 11.306 7.468 -17.773 1.00 90.50 103 ASN A C 1
ATOM 815 O O . ASN A 1 103 ? 10.298 7.138 -17.134 1.00 90.50 103 ASN A O 1
ATOM 819 N N . PRO A 1 104 ? 12.330 8.131 -17.194 1.00 90.75 104 PRO A N 1
ATOM 820 C CA . PRO A 1 104 ? 12.330 8.551 -15.794 1.00 90.75 104 PRO A CA 1
ATOM 821 C C . PRO A 1 104 ? 11.082 9.325 -15.351 1.00 90.75 104 PRO A C 1
ATOM 823 O O . PRO A 1 104 ? 10.584 9.051 -14.263 1.00 90.75 104 PRO A O 1
ATOM 826 N N . GLU A 1 105 ? 10.549 10.216 -16.189 1.00 89.81 105 GLU A N 1
ATOM 827 C CA . GLU A 1 105 ? 9.354 11.018 -15.884 1.00 89.81 105 GLU A CA 1
ATOM 828 C C . GLU A 1 105 ? 8.104 10.135 -15.784 1.00 89.81 105 GLU A C 1
ATOM 830 O O . GLU A 1 105 ? 7.308 10.255 -14.856 1.00 89.81 105 GLU A O 1
ATOM 835 N N . VAL A 1 106 ? 7.970 9.160 -16.690 1.00 90.69 106 VAL A N 1
ATOM 836 C CA . VAL A 1 106 ? 6.878 8.174 -16.651 1.00 90.69 106 VAL A CA 1
ATOM 837 C C . VAL A 1 106 ? 6.980 7.307 -15.398 1.00 90.69 106 VAL A C 1
ATOM 839 O O . VAL A 1 106 ? 5.970 6.999 -14.764 1.00 90.69 106 VAL A O 1
ATOM 842 N N . ARG A 1 107 ? 8.198 6.908 -15.023 1.00 91.62 107 ARG A N 1
ATOM 843 C CA . ARG A 1 107 ? 8.447 6.115 -13.816 1.00 91.62 107 ARG A CA 1
ATOM 844 C C . ARG A 1 107 ? 8.083 6.889 -12.550 1.00 91.62 107 ARG A C 1
ATOM 846 O O . ARG A 1 107 ? 7.425 6.329 -11.676 1.00 91.62 107 ARG A O 1
ATOM 853 N N . GLU A 1 108 ? 8.494 8.149 -12.452 1.00 90.38 108 GLU A N 1
ATOM 854 C CA . GLU A 1 108 ? 8.161 9.025 -11.327 1.00 90.38 108 GLU A CA 1
ATOM 855 C C . GLU A 1 108 ? 6.649 9.225 -11.206 1.00 90.38 108 GLU A C 1
ATOM 857 O O . GLU A 1 108 ? 6.076 9.016 -10.134 1.00 90.38 108 GLU A O 1
ATOM 862 N N . GLU A 1 109 ? 5.983 9.513 -12.323 1.00 91.00 109 GLU A N 1
ATOM 863 C CA . GLU A 1 109 ? 4.540 9.715 -12.340 1.00 91.00 109 GLU A CA 1
ATOM 864 C C . GLU A 1 109 ? 3.777 8.444 -11.938 1.00 91.00 109 GLU A C 1
ATOM 866 O O . GLU A 1 109 ? 2.828 8.511 -11.157 1.00 91.00 109 GLU A O 1
ATOM 871 N N . ARG A 1 110 ? 4.224 7.257 -12.367 1.00 93.38 110 ARG A N 1
ATOM 872 C CA . ARG A 1 110 ? 3.638 5.979 -11.922 1.00 93.38 110 ARG A CA 1
ATOM 873 C C . ARG A 1 110 ? 3.786 5.749 -10.422 1.00 93.38 110 ARG A C 1
ATOM 875 O O . ARG A 1 110 ? 2.830 5.318 -9.778 1.00 93.38 110 ARG A O 1
ATOM 882 N N . LEU A 1 111 ? 4.953 6.051 -9.852 1.00 92.81 111 LEU A N 1
ATOM 883 C CA . LEU A 1 111 ? 5.173 5.946 -8.406 1.00 92.81 111 LEU A CA 1
ATOM 884 C C . LEU A 1 111 ? 4.283 6.932 -7.636 1.00 92.81 111 LEU A C 1
ATOM 886 O O . LEU A 1 111 ? 3.692 6.561 -6.616 1.00 92.81 111 LEU A O 1
ATOM 890 N N . ARG A 1 112 ? 4.119 8.155 -8.154 1.00 91.19 112 ARG A N 1
ATOM 891 C CA . ARG A 1 112 ? 3.197 9.157 -7.605 1.00 91.19 112 ARG A CA 1
ATOM 892 C C . ARG A 1 112 ? 1.746 8.670 -7.659 1.00 91.19 112 ARG A C 1
ATOM 894 O O . ARG A 1 112 ? 1.044 8.722 -6.649 1.00 91.19 112 ARG A O 1
ATOM 901 N N . MET A 1 113 ? 1.297 8.149 -8.803 1.00 92.88 113 MET A N 1
ATOM 902 C CA . MET A 1 113 ? -0.049 7.590 -8.978 1.00 92.88 113 MET A CA 1
ATOM 903 C C . MET A 1 113 ? -0.308 6.407 -8.039 1.00 92.88 113 MET A C 1
ATOM 905 O O . MET A 1 113 ? -1.355 6.373 -7.394 1.00 92.88 113 MET A O 1
ATOM 909 N N . MET A 1 114 ? 0.645 5.478 -7.903 1.00 94.44 114 MET A N 1
ATOM 910 C CA . MET A 1 114 ? 0.557 4.357 -6.960 1.00 94.44 114 MET A CA 1
ATOM 911 C C . MET A 1 114 ? 0.324 4.849 -5.529 1.00 94.44 114 MET A C 1
ATOM 913 O O . MET A 1 114 ? -0.554 4.332 -4.832 1.00 94.44 114 MET A O 1
ATOM 917 N N . GLN A 1 115 ? 1.118 5.824 -5.078 1.00 92.25 115 GLN A N 1
ATOM 918 C CA . GLN A 1 115 ? 1.005 6.366 -3.727 1.00 92.25 115 GLN A CA 1
ATOM 919 C C . GLN A 1 115 ? -0.376 6.992 -3.503 1.00 92.25 115 GLN A C 1
ATOM 921 O O . GLN A 1 115 ? -1.036 6.689 -2.507 1.00 92.25 115 GLN A O 1
ATOM 926 N N . VAL A 1 116 ? -0.833 7.824 -4.445 1.00 92.12 116 VAL A N 1
ATOM 927 C CA . VAL A 1 116 ? -2.148 8.477 -4.381 1.00 92.12 116 VAL A CA 1
ATOM 928 C C . VAL A 1 116 ? -3.273 7.444 -4.347 1.00 92.12 116 VAL A C 1
ATOM 930 O O . VAL A 1 116 ? -4.155 7.540 -3.494 1.00 92.12 116 VAL A O 1
ATOM 933 N N . LEU A 1 117 ? -3.232 6.454 -5.241 1.00 94.81 117 LEU A N 1
ATOM 934 C CA . LEU A 1 117 ? -4.232 5.391 -5.327 1.00 94.81 117 LEU A CA 1
ATOM 935 C C . LEU A 1 117 ? -4.302 4.601 -4.016 1.00 94.81 117 LEU A C 1
ATOM 937 O O . LEU A 1 117 ? -5.372 4.476 -3.429 1.00 94.81 117 LEU A O 1
ATOM 941 N N . THR A 1 118 ? -3.153 4.145 -3.514 1.00 95.69 118 THR A N 1
ATOM 942 C CA . THR A 1 118 ? -3.073 3.355 -2.278 1.00 95.69 118 THR A CA 1
ATOM 943 C C . THR A 1 118 ? -3.667 4.108 -1.093 1.00 95.69 118 THR A C 1
ATOM 945 O O . THR A 1 118 ? -4.493 3.574 -0.356 1.00 95.69 118 THR A O 1
ATOM 948 N N . ILE A 1 119 ? -3.263 5.364 -0.903 1.00 94.06 119 ILE A N 1
ATOM 949 C CA . ILE A 1 119 ? -3.648 6.135 0.279 1.00 94.06 119 ILE A CA 1
ATOM 950 C C . ILE A 1 119 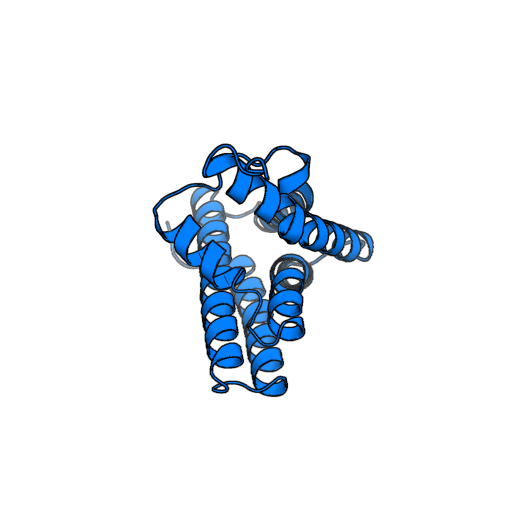? -5.126 6.516 0.230 1.00 94.06 119 ILE A C 1
ATOM 952 O O . ILE A 1 119 ? -5.821 6.345 1.231 1.00 94.06 119 ILE A O 1
ATOM 956 N N . ARG A 1 120 ? -5.632 6.960 -0.927 1.00 95.19 120 ARG A N 1
ATOM 957 C CA . ARG A 1 120 ? -7.049 7.315 -1.077 1.00 95.19 120 ARG A CA 1
ATOM 958 C C . ARG A 1 120 ? -7.966 6.115 -0.911 1.00 95.19 120 ARG A C 1
ATOM 960 O O . ARG A 1 120 ? -8.946 6.212 -0.178 1.00 95.19 120 ARG A O 1
ATOM 967 N N . THR A 1 121 ? -7.640 4.985 -1.535 1.00 97.81 121 THR A N 1
ATOM 968 C CA . THR A 1 121 ? -8.456 3.771 -1.424 1.00 97.81 121 THR A CA 1
ATOM 969 C C . THR A 1 121 ? -8.491 3.254 0.011 1.00 97.81 121 THR A C 1
ATOM 971 O O . THR A 1 121 ? -9.556 2.895 0.505 1.00 97.81 121 THR A O 1
ATOM 974 N N . LEU A 1 122 ? -7.361 3.260 0.725 1.00 97.75 122 LEU A N 1
ATOM 975 C CA . LEU A 1 122 ? -7.336 2.815 2.121 1.00 97.75 122 LEU A CA 1
ATOM 976 C C . LEU A 1 122 ? -7.988 3.820 3.081 1.00 97.75 122 LEU A C 1
ATOM 978 O O . LEU A 1 122 ? -8.561 3.401 4.083 1.00 97.75 122 LEU A O 1
ATOM 982 N N . ALA A 1 123 ? -7.955 5.121 2.782 1.00 96.94 123 ALA A N 1
ATOM 983 C CA . ALA A 1 123 ? -8.689 6.132 3.541 1.00 96.94 123 ALA A CA 1
ATOM 984 C C . ALA A 1 123 ? -10.214 5.995 3.374 1.00 96.94 123 ALA A C 1
ATOM 986 O O . ALA A 1 123 ? -10.950 6.134 4.354 1.00 96.94 123 ALA A O 1
ATOM 987 N N . ASP A 1 124 ? -10.680 5.698 2.157 1.00 97.75 124 ASP A N 1
ATOM 988 C CA . ASP A 1 124 ? -12.081 5.361 1.876 1.00 97.75 124 ASP A CA 1
ATOM 989 C C 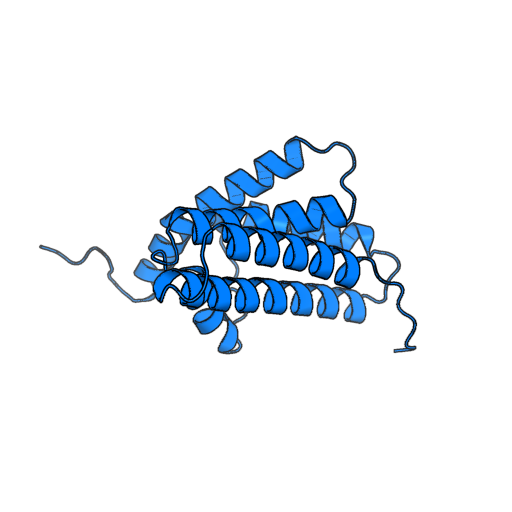. ASP A 1 124 ? -12.501 4.078 2.603 1.00 97.75 124 ASP A C 1
ATOM 991 O O . ASP A 1 124 ? -13.495 4.070 3.330 1.00 97.75 124 ASP A O 1
ATOM 995 N N . LEU A 1 125 ? -11.699 3.014 2.489 1.00 98.31 125 LEU A N 1
ATOM 996 C CA . LEU A 1 125 ? -11.962 1.747 3.169 1.00 98.31 125 LEU A CA 1
ATOM 997 C C . LEU A 1 125 ? -12.033 1.921 4.692 1.00 98.31 125 LEU A C 1
ATOM 999 O O . LEU A 1 125 ? -12.938 1.394 5.335 1.00 98.31 125 LEU A O 1
ATOM 1003 N N . GLU A 1 126 ? -11.112 2.696 5.267 1.00 97.62 126 GLU A N 1
ATOM 1004 C CA . GLU A 1 126 ? -11.108 3.025 6.692 1.00 97.62 126 GLU A CA 1
ATOM 1005 C C . GLU A 1 126 ? -12.418 3.706 7.119 1.00 97.62 126 GLU A C 1
ATOM 1007 O O . GLU A 1 126 ? -12.993 3.344 8.145 1.00 97.62 126 GLU A O 1
ATOM 1012 N N . HIS A 1 127 ? -12.937 4.635 6.310 1.00 97.44 127 HIS A N 1
ATOM 1013 C CA . HIS A 1 127 ? -14.218 5.291 6.572 1.00 97.44 127 HIS A CA 1
ATOM 1014 C C . HIS A 1 127 ? -15.417 4.339 6.449 1.00 97.44 127 HIS A C 1
ATOM 1016 O O . HIS A 1 127 ? -16.317 4.364 7.292 1.00 97.44 127 HIS A O 1
ATOM 1022 N N . ARG A 1 128 ? -15.434 3.483 5.423 1.00 98.06 128 ARG A N 1
ATOM 1023 C CA . ARG A 1 128 ? -16.513 2.509 5.207 1.00 98.06 128 ARG A CA 1
ATOM 1024 C C . ARG A 1 128 ? -16.572 1.464 6.320 1.00 98.06 128 ARG A C 1
ATOM 1026 O O . ARG A 1 128 ? -17.664 1.124 6.760 1.00 98.06 128 ARG A O 1
ATOM 1033 N N . LEU A 1 129 ? -15.424 1.008 6.822 1.00 98.00 129 LEU A N 1
ATOM 1034 C CA . LEU A 1 129 ? -15.349 0.124 7.992 1.00 98.00 129 LEU A CA 1
ATOM 1035 C C . LEU A 1 129 ? -15.833 0.824 9.270 1.00 98.00 129 LEU A C 1
ATOM 1037 O O . LEU A 1 129 ? -16.620 0.257 10.025 1.00 98.00 129 LEU A O 1
ATOM 1041 N N . GLU A 1 130 ? -15.402 2.070 9.502 1.00 97.00 130 GLU A N 1
ATOM 1042 C CA . GLU A 1 130 ? -15.811 2.858 10.675 1.00 97.00 130 GLU A CA 1
ATOM 1043 C C . GLU A 1 130 ? -17.335 3.070 10.726 1.00 97.00 130 GLU A C 1
ATOM 1045 O O . GLU A 1 130 ? -17.939 3.010 11.797 1.00 97.00 130 GLU A O 1
ATOM 1050 N N . THR A 1 131 ? -17.959 3.303 9.569 1.00 96.88 131 THR A N 1
ATOM 1051 C CA . THR A 1 131 ? -19.398 3.588 9.435 1.00 96.88 131 THR A CA 1
ATOM 1052 C C . THR A 1 131 ? -20.266 2.346 9.218 1.00 96.88 131 THR A C 1
ATOM 1054 O O . THR A 1 131 ? -21.488 2.468 9.138 1.00 96.88 131 THR A O 1
ATOM 1057 N N . GLY A 1 132 ? -19.665 1.154 9.132 1.00 96.69 132 GLY A N 1
ATOM 1058 C CA . GLY A 1 132 ? -20.379 -0.101 8.876 1.00 96.69 132 GLY A CA 1
ATOM 1059 C C . GLY A 1 132 ? -20.896 -0.259 7.440 1.00 96.69 132 GLY A C 1
ATOM 1060 O O . GLY A 1 132 ? -21.760 -1.092 7.190 1.00 96.69 132 GLY A O 1
ATOM 1061 N N . GLN A 1 133 ? -20.385 0.530 6.491 1.00 97.38 133 GLN A N 1
ATOM 1062 C CA . GLN A 1 133 ? -20.667 0.400 5.054 1.00 97.38 133 GLN A CA 1
ATOM 1063 C C . GLN A 1 133 ? -19.824 -0.691 4.369 1.00 97.38 133 GLN A C 1
ATOM 1065 O O . GLN A 1 133 ? -20.056 -1.006 3.202 1.00 97.38 133 GLN A O 1
ATOM 1070 N N . ALA A 1 134 ? -18.822 -1.232 5.060 1.00 97.25 134 ALA A N 1
ATOM 1071 C CA . ALA A 1 134 ? -18.065 -2.408 4.652 1.00 97.25 134 ALA A CA 1
ATOM 1072 C C . ALA A 1 134 ? -17.899 -3.344 5.852 1.00 97.25 134 ALA A C 1
ATOM 1074 O O . ALA A 1 134 ? -17.673 -2.885 6.973 1.00 97.25 134 ALA A O 1
ATOM 1075 N N . ASP A 1 135 ? -18.000 -4.643 5.599 1.00 96.44 135 ASP A N 1
ATOM 1076 C CA . ASP A 1 135 ? -17.621 -5.700 6.531 1.00 96.44 135 ASP A CA 1
ATOM 1077 C C . ASP A 1 135 ? -16.180 -6.181 6.233 1.00 96.44 135 ASP A C 1
ATOM 1079 O O . ASP A 1 135 ? -15.543 -5.685 5.291 1.00 96.44 135 ASP A O 1
ATOM 1083 N N . PRO A 1 136 ? -15.616 -7.101 7.041 1.00 93.00 136 PRO A N 1
ATOM 1084 C CA . PRO A 1 136 ? -14.266 -7.611 6.812 1.00 93.00 136 PRO A CA 1
ATOM 1085 C C . PRO A 1 136 ? -14.062 -8.262 5.436 1.00 93.00 136 PRO A C 1
ATOM 1087 O O . PRO A 1 136 ? -13.023 -8.039 4.821 1.00 93.00 136 PRO A O 1
ATOM 1090 N N . ASP A 1 137 ? -15.046 -8.993 4.908 1.00 96.12 137 ASP A N 1
ATOM 1091 C CA . ASP A 1 137 ? -14.916 -9.682 3.616 1.00 96.12 137 ASP A CA 1
ATOM 1092 C C . ASP A 1 137 ? -14.861 -8.680 2.451 1.00 96.12 137 ASP A C 1
ATOM 1094 O O . ASP A 1 137 ? -14.011 -8.777 1.560 1.00 96.12 137 ASP A O 1
ATOM 1098 N N . ALA A 1 138 ? -15.712 -7.649 2.482 1.00 97.25 138 ALA A N 1
ATOM 1099 C CA . ALA A 1 138 ? -15.668 -6.551 1.521 1.00 97.25 138 ALA A CA 1
ATOM 1100 C C . ALA A 1 138 ? -14.357 -5.748 1.614 1.00 97.25 138 ALA A C 1
ATOM 1102 O O . ALA A 1 138 ? -13.872 -5.216 0.604 1.00 97.25 138 ALA A O 1
ATOM 1103 N N . ALA A 1 139 ? -13.774 -5.652 2.812 1.00 97.56 139 ALA A N 1
ATOM 1104 C CA . ALA A 1 139 ? -12.481 -5.015 3.016 1.00 97.56 139 ALA A CA 1
ATOM 1105 C C . ALA A 1 139 ? -11.343 -5.823 2.387 1.00 97.56 139 ALA A C 1
ATOM 1107 O O . ALA A 1 139 ? -10.558 -5.251 1.632 1.00 97.56 139 ALA A O 1
ATOM 1108 N N . GLU A 1 140 ? -11.293 -7.137 2.613 1.00 97.88 140 GLU A N 1
ATOM 1109 C CA . GLU A 1 140 ? -10.299 -8.021 1.992 1.00 97.88 140 GLU A CA 1
ATOM 1110 C C . GLU A 1 140 ? -10.392 -7.989 0.459 1.00 97.88 140 GLU A C 1
ATOM 1112 O O . GLU A 1 140 ? -9.373 -7.861 -0.221 1.00 97.88 140 GLU A O 1
ATOM 1117 N N . LEU A 1 141 ? -11.608 -7.981 -0.106 1.00 98.12 141 LEU A N 1
ATOM 1118 C CA . LEU A 1 141 ? -11.800 -7.826 -1.553 1.00 98.12 141 LEU A CA 1
ATOM 1119 C C . LEU A 1 141 ? -11.256 -6.485 -2.071 1.00 98.12 141 LEU A C 1
ATOM 1121 O O . LEU A 1 141 ? -10.583 -6.440 -3.102 1.00 98.12 141 LEU A O 1
ATOM 1125 N N . THR A 1 142 ? -11.522 -5.391 -1.349 1.00 98.38 142 THR A N 1
ATOM 1126 C CA . THR A 1 142 ? -10.999 -4.059 -1.699 1.00 98.38 142 THR A CA 1
ATOM 1127 C C . THR A 1 142 ? -9.468 -4.055 -1.699 1.00 98.38 142 THR A C 1
ATOM 1129 O O . THR A 1 142 ? -8.848 -3.473 -2.589 1.00 98.38 142 THR A O 1
ATOM 1132 N N . VAL A 1 143 ? -8.849 -4.721 -0.722 1.00 98.38 143 VAL A N 1
ATOM 1133 C CA . VAL A 1 143 ? -7.390 -4.816 -0.595 1.00 98.38 143 VAL A CA 1
ATOM 1134 C C . VAL A 1 143 ? -6.784 -5.669 -1.705 1.00 98.38 143 VAL A C 1
ATOM 1136 O O . VAL A 1 143 ? -5.804 -5.240 -2.314 1.00 98.38 143 VAL A O 1
ATOM 1139 N N . ALA A 1 144 ? -7.372 -6.826 -2.016 1.00 98.19 144 ALA A N 1
ATOM 1140 C CA . ALA A 1 144 ? -6.920 -7.682 -3.111 1.00 98.19 144 ALA A CA 1
ATOM 1141 C C . ALA A 1 144 ? -6.953 -6.937 -4.457 1.00 98.19 144 ALA A C 1
ATOM 1143 O O . ALA A 1 144 ? -5.943 -6.892 -5.163 1.00 98.19 144 ALA A O 1
ATOM 1144 N N . ALA A 1 145 ? -8.068 -6.263 -4.759 1.00 98.38 145 ALA A N 1
ATOM 1145 C CA . ALA A 1 145 ? -8.211 -5.457 -5.970 1.00 98.38 145 ALA A CA 1
ATOM 1146 C C . ALA A 1 145 ? -7.202 -4.296 -6.026 1.00 98.38 145 ALA A C 1
ATOM 1148 O O . ALA A 1 145 ? -6.670 -3.985 -7.090 1.00 98.38 145 ALA A O 1
ATOM 1149 N N . LEU A 1 146 ? -6.903 -3.662 -4.886 1.00 98.50 146 LEU A N 1
ATOM 1150 C CA . LEU A 1 146 ? -5.911 -2.589 -4.812 1.00 98.50 146 LEU A CA 1
ATOM 1151 C C . LEU A 1 146 ? -4.485 -3.095 -5.078 1.00 98.50 146 LEU A C 1
ATOM 1153 O O . LEU A 1 146 ? -3.741 -2.441 -5.808 1.00 98.50 146 LEU A O 1
ATOM 1157 N N . VAL A 1 147 ? -4.099 -4.242 -4.508 1.00 98.31 147 VAL A N 1
ATOM 1158 C CA . VAL A 1 147 ? -2.781 -4.857 -4.755 1.00 98.31 147 VAL A CA 1
ATOM 1159 C C . VAL A 1 147 ? -2.612 -5.175 -6.239 1.00 98.31 147 VAL A C 1
ATOM 1161 O O . VAL A 1 147 ? -1.592 -4.817 -6.830 1.00 98.31 147 VAL A O 1
ATOM 1164 N N . GLU A 1 148 ? -3.624 -5.787 -6.856 1.00 97.81 148 GLU A N 1
ATOM 1165 C CA . GLU A 1 148 ? -3.616 -6.096 -8.287 1.00 97.81 148 GLU A CA 1
ATOM 1166 C C . GLU A 1 148 ? -3.528 -4.821 -9.136 1.00 97.81 148 GLU A C 1
ATOM 1168 O O . GLU A 1 148 ? -2.658 -4.712 -10.002 1.00 97.81 148 GLU A O 1
ATOM 1173 N N . ALA A 1 149 ? -4.359 -3.815 -8.842 1.00 97.81 149 ALA A N 1
ATOM 1174 C CA . ALA A 1 149 ? -4.360 -2.543 -9.558 1.00 97.81 149 ALA A CA 1
ATOM 1175 C C . ALA A 1 149 ? -2.998 -1.834 -9.489 1.00 97.81 149 ALA A C 1
ATOM 1177 O O . ALA A 1 149 ? -2.526 -1.314 -10.500 1.00 97.81 149 ALA A O 1
ATOM 1178 N N . VAL A 1 150 ? -2.339 -1.840 -8.325 1.00 97.50 150 VAL A N 1
ATOM 1179 C CA . VAL A 1 150 ? -0.984 -1.289 -8.167 1.00 97.50 150 VAL A CA 1
ATOM 1180 C C . VAL A 1 150 ? 0.035 -2.089 -8.978 1.00 97.50 150 VAL A C 1
ATOM 1182 O O . VAL A 1 150 ? 0.845 -1.492 -9.689 1.00 97.50 150 VAL A O 1
ATOM 1185 N N . GLY A 1 151 ? -0.015 -3.422 -8.921 1.00 96.56 151 GLY A N 1
ATOM 1186 C CA . GLY A 1 151 ? 0.881 -4.281 -9.695 1.00 96.56 151 GLY A CA 1
ATOM 1187 C C . GLY A 1 151 ? 0.771 -4.027 -11.202 1.00 96.56 151 GLY A C 1
ATOM 1188 O O . GLY A 1 151 ? 1.786 -3.853 -11.881 1.00 96.56 151 GLY A O 1
ATOM 1189 N N . VAL A 1 152 ? -0.459 -3.925 -11.713 1.00 95.62 152 VAL A N 1
ATOM 1190 C CA . VAL A 1 152 ? -0.739 -3.623 -13.124 1.00 95.62 152 VAL A CA 1
ATOM 1191 C C . VAL A 1 152 ? -0.299 -2.206 -13.491 1.00 95.62 152 VAL A C 1
ATOM 1193 O O . VAL A 1 152 ? 0.381 -2.036 -14.499 1.00 95.62 152 VAL A O 1
ATOM 1196 N N . LEU A 1 153 ? -0.624 -1.192 -12.680 1.00 95.00 153 LEU A N 1
ATOM 1197 C CA . LEU A 1 153 ? -0.241 0.206 -12.924 1.00 95.00 153 LEU A CA 1
ATOM 1198 C C . LEU A 1 153 ? 1.273 0.360 -13.133 1.00 95.00 153 LEU A C 1
ATOM 1200 O O . LEU A 1 153 ? 1.715 1.066 -14.042 1.00 95.00 153 LEU A O 1
ATOM 1204 N N . LEU A 1 154 ? 2.069 -0.300 -12.294 1.00 94.00 154 LEU A N 1
ATOM 1205 C CA . LEU A 1 154 ? 3.525 -0.217 -12.360 1.00 94.00 154 LEU A CA 1
ATOM 1206 C C . LEU A 1 154 ? 4.110 -1.099 -13.470 1.00 94.00 154 LEU A C 1
ATOM 1208 O O . LEU A 1 154 ? 5.069 -0.691 -14.125 1.00 94.00 154 LEU A O 1
ATOM 1212 N N . GLY A 1 155 ? 3.535 -2.283 -13.698 1.00 90.12 155 GLY A N 1
ATOM 1213 C CA . GLY A 1 155 ? 4.025 -3.265 -14.669 1.00 90.12 155 GLY A CA 1
ATOM 1214 C C . GLY A 1 155 ? 3.541 -3.066 -16.109 1.00 90.12 155 GLY A C 1
ATOM 1215 O O . GLY A 1 155 ? 4.075 -3.697 -17.018 1.00 90.12 155 GLY A O 1
ATOM 1216 N N . ALA A 1 156 ? 2.545 -2.210 -16.345 1.00 89.50 156 ALA A N 1
ATOM 1217 C CA . ALA A 1 156 ? 1.964 -2.027 -17.672 1.00 89.50 156 ALA A CA 1
ATOM 1218 C C . ALA A 1 156 ? 2.993 -1.488 -18.688 1.00 89.50 156 ALA A C 1
ATOM 1220 O O . ALA A 1 156 ? 3.800 -0.618 -18.350 1.00 89.50 156 ALA A O 1
ATOM 1221 N N . PRO A 1 157 ? 2.961 -1.916 -19.960 1.00 83.94 157 PRO A N 1
ATOM 1222 C CA . PRO A 1 157 ? 3.785 -1.301 -20.995 1.00 83.94 157 PRO A CA 1
ATOM 1223 C C . PRO A 1 157 ? 3.371 0.161 -21.229 1.00 83.94 157 PRO A C 1
ATOM 1225 O O . PRO A 1 157 ? 2.196 0.517 -21.127 1.00 83.94 157 PRO A O 1
ATOM 1228 N N . THR A 1 158 ? 4.329 1.030 -21.556 1.00 78.00 158 THR A N 1
ATOM 1229 C CA . THR A 1 158 ? 4.028 2.411 -21.965 1.00 78.00 158 THR A CA 1
ATOM 1230 C C . THR A 1 158 ? 3.680 2.420 -23.451 1.00 78.00 158 THR A C 1
ATOM 1232 O O . THR A 1 158 ? 4.564 2.332 -24.295 1.00 78.00 158 THR A O 1
ATOM 1235 N N . ALA A 1 159 ? 2.385 2.481 -23.768 1.00 69.75 159 ALA A N 1
ATOM 1236 C CA . ALA A 1 159 ? 1.893 2.500 -25.151 1.00 69.75 159 ALA A CA 1
ATOM 1237 C C . ALA A 1 159 ? 1.714 3.920 -25.723 1.00 69.75 159 ALA A C 1
ATOM 1239 O O . ALA A 1 159 ? 1.579 4.087 -26.932 1.00 69.75 159 ALA A O 1
ATOM 1240 N N . VAL A 1 160 ? 1.695 4.939 -24.860 1.00 63.09 160 VAL A N 1
ATOM 1241 C CA . VAL A 1 160 ?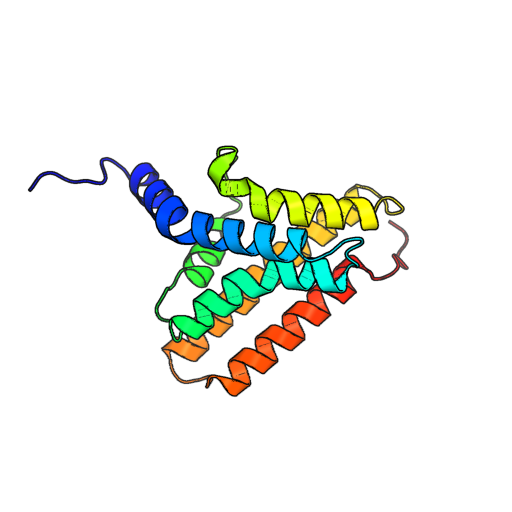 1.555 6.344 -25.257 1.00 63.09 160 VAL A CA 1
ATOM 1242 C C . VAL A 1 160 ? 2.950 6.940 -25.392 1.00 63.09 160 VAL A C 1
ATOM 1244 O O . VAL A 1 160 ? 3.720 6.909 -24.433 1.00 63.09 160 VAL A O 1
ATOM 1247 N N . ALA A 1 161 ? 3.281 7.449 -26.578 1.00 57.59 161 ALA A N 1
ATOM 1248 C CA . ALA A 1 161 ? 4.501 8.222 -26.774 1.00 57.59 161 ALA A CA 1
ATOM 1249 C C . ALA A 1 161 ? 4.403 9.509 -25.941 1.00 57.59 161 ALA A C 1
ATOM 1251 O O . ALA A 1 161 ? 3.446 10.269 -26.104 1.00 57.59 161 ALA A O 1
ATOM 1252 N N . VAL A 1 162 ? 5.360 9.698 -25.032 1.00 59.00 162 VAL A N 1
ATOM 1253 C CA . VAL A 1 162 ? 5.560 10.927 -24.253 1.00 59.00 162 VAL A CA 1
ATOM 1254 C C . VAL A 1 162 ? 6.701 11.699 -24.888 1.00 59.00 162 VAL A C 1
ATOM 1256 O O . VAL A 1 162 ? 7.730 11.042 -25.177 1.00 59.00 162 VAL A O 1
#

Organism: NCBI:txid795644

Secondary structure (DSSP, 8-state):
---S-SSHHHHHHHHHHHHHHHHHHHHHHHHHT-SS--HHHHHHHHHHHHHHHHHHTTTTT-HHHHHHHHHTTT-------HHHHHHHHHHHHHHHHHTTTS-HHHHHHHHHHHHHHHHHHHHHHHHHHHTTSS-HHHHHHHHHHHHHHHHHHHHS---S--

Foldseek 3Di:
DDDPQPDPVSVVVVVLVVQQLQLLVQLVVLVVVDPQDALLSLLCSQQVSLLVVLLVCLLVVCVLVVVLVVVVVVDDPPPDDCNRCVRVVVSLVVLLVNVVVDDPVLSVVLSVVLVNLRSVLSSVLSVCSVVVVDDSVNSVVSSVVSSVVNSCSSPPDDPDDD

pLDDT: mean 86.29, std 14.81, range [43.62, 98.5]